Protein AF-A0A0Q6KJZ1-F1 (afdb_monomer_lite)

Sequence (69 aa):
MATFAAAARADGKKPDENGLEATEETDALPTASEAKAEAATKVLREGVLHRDEGADEAIDALPDRTRDS

pLDDT: mean 83.49, std 15.01, range [54.62, 98.19]

Foldseek 3Di:
DVQVVVCVVVVNDGDPVDDPPADPVRDDDDDDPVLVVVLVVQVVVCVVVVDHPCNVVSVVPDDDPPDDD

Structure (mmCIF, N/CA/C/O backbone):
data_AF-A0A0Q6KJZ1-F1
#
_entry.id   AF-A0A0Q6KJZ1-F1
#
loop_
_atom_site.group_PDB
_atom_site.id
_atom_site.type_symbol
_atom_site.label_atom_id
_atom_site.label_alt_id
_atom_site.label_comp_id
_atom_site.label_asym_id
_atom_site.label_entity_id
_atom_site.label_seq_id
_atom_site.pdbx_PDB_ins_code
_atom_site.Cartn_x
_atom_site.Cartn_y
_atom_site.Cartn_z
_atom_site.occupancy
_atom_site.B_iso_or_equiv
_atom_site.auth_seq_id
_atom_site.auth_comp_id
_atom_site.auth_asym_id
_atom_site.auth_atom_id
_atom_site.pdbx_PDB_model_num
ATOM 1 N N . MET A 1 1 ? 31.595 -0.523 -11.054 1.00 54.62 1 MET A N 1
ATOM 2 C CA . MET A 1 1 ? 31.942 0.859 -11.475 1.00 54.62 1 MET A CA 1
ATOM 3 C C . MET A 1 1 ? 31.965 1.085 -12.997 1.00 54.62 1 MET A C 1
ATOM 5 O O . MET A 1 1 ? 32.086 2.233 -13.403 1.00 54.62 1 MET A O 1
ATOM 9 N N . ALA A 1 2 ? 31.791 0.067 -13.854 1.00 62.47 2 ALA A N 1
ATOM 10 C CA . ALA A 1 2 ? 31.816 0.245 -15.317 1.00 62.47 2 ALA A CA 1
ATOM 11 C C . ALA A 1 2 ? 30.645 1.088 -15.876 1.00 62.47 2 ALA A C 1
ATOM 13 O O . ALA A 1 2 ? 30.835 1.878 -16.796 1.00 62.47 2 ALA A O 1
ATOM 14 N N . THR A 1 3 ? 29.459 0.988 -15.274 1.00 59.34 3 THR A N 1
ATOM 15 C CA . THR A 1 3 ? 28.226 1.667 -15.715 1.00 59.34 3 THR A CA 1
ATOM 16 C C . THR A 1 3 ? 28.287 3.191 -15.564 1.00 59.34 3 THR A C 1
ATOM 18 O O . THR A 1 3 ? 27.853 3.919 -16.452 1.00 59.34 3 THR A O 1
ATOM 21 N N . PHE A 1 4 ? 28.899 3.690 -14.485 1.00 60.31 4 PHE A N 1
ATOM 22 C CA . PHE A 1 4 ? 29.081 5.131 -14.261 1.00 60.31 4 PHE A CA 1
ATOM 23 C C . PHE A 1 4 ? 30.036 5.761 -15.284 1.00 60.31 4 PHE A C 1
ATOM 25 O O . PHE A 1 4 ? 29.766 6.842 -15.801 1.00 60.31 4 PHE A O 1
ATOM 32 N N . ALA A 1 5 ? 31.128 5.068 -15.623 1.00 60.97 5 ALA A N 1
ATOM 33 C CA . ALA A 1 5 ? 32.078 5.534 -16.631 1.00 60.97 5 ALA A CA 1
ATOM 34 C C . ALA A 1 5 ? 31.482 5.527 -18.053 1.00 60.97 5 ALA A C 1
ATOM 36 O O . ALA A 1 5 ? 31.857 6.363 -18.872 1.00 60.97 5 ALA A O 1
ATOM 37 N N . ALA A 1 6 ? 30.552 4.611 -18.345 1.00 61.47 6 ALA A N 1
ATOM 38 C CA . ALA A 1 6 ? 29.819 4.584 -19.609 1.00 61.47 6 ALA A CA 1
ATOM 39 C C . ALA A 1 6 ? 28.811 5.744 -19.720 1.00 61.47 6 ALA A C 1
ATOM 41 O O . ALA A 1 6 ? 28.805 6.434 -20.735 1.00 61.47 6 ALA A O 1
ATOM 42 N N . ALA A 1 7 ? 28.036 6.030 -18.666 1.00 60.38 7 ALA A N 1
ATOM 43 C CA . ALA A 1 7 ? 27.088 7.152 -18.646 1.00 60.38 7 ALA A CA 1
ATOM 44 C C . ALA A 1 7 ? 27.783 8.524 -18.773 1.00 60.38 7 ALA A C 1
ATOM 46 O O . ALA A 1 7 ? 27.293 9.415 -19.463 1.00 60.38 7 ALA A O 1
ATOM 47 N N . ALA A 1 8 ? 28.970 8.682 -18.174 1.00 64.25 8 ALA A N 1
ATOM 48 C CA . ALA A 1 8 ? 29.770 9.903 -18.307 1.00 64.25 8 ALA A CA 1
ATOM 49 C C . ALA A 1 8 ? 30.233 10.177 -19.753 1.00 64.25 8 ALA A C 1
ATOM 51 O O . ALA A 1 8 ? 30.467 11.327 -20.110 1.00 64.25 8 ALA A O 1
ATOM 52 N N . ARG A 1 9 ? 30.362 9.135 -20.587 1.00 66.62 9 ARG A N 1
ATOM 53 C CA . ARG A 1 9 ? 30.759 9.248 -22.003 1.00 66.62 9 ARG A CA 1
ATOM 54 C C . ARG A 1 9 ? 29.582 9.482 -22.954 1.00 66.62 9 ARG A C 1
ATOM 56 O O . ARG A 1 9 ? 29.819 9.804 -24.110 1.00 66.62 9 ARG A O 1
ATOM 63 N N . ALA A 1 10 ? 28.350 9.326 -22.478 1.00 65.44 10 ALA A N 1
ATOM 64 C CA . ALA A 1 10 ? 27.119 9.500 -23.246 1.00 65.44 10 ALA A CA 1
ATOM 65 C C . ALA A 1 10 ? 26.359 10.775 -22.826 1.00 65.44 10 ALA A C 1
ATOM 67 O O . ALA A 1 10 ? 25.137 10.758 -22.711 1.00 65.44 10 ALA A O 1
ATOM 68 N N . ASP A 1 11 ? 27.077 11.864 -22.523 1.00 67.75 11 ASP A N 1
ATOM 69 C CA . ASP A 1 11 ? 26.503 13.144 -22.063 1.00 67.75 11 ASP A CA 1
ATOM 70 C C . ASP A 1 11 ? 25.588 13.022 -20.827 1.00 67.75 11 ASP A C 1
ATOM 72 O O . ASP A 1 11 ? 24.589 13.725 -20.681 1.00 67.75 11 ASP A O 1
ATOM 76 N N . GLY A 1 12 ? 25.904 12.097 -19.915 1.00 65.88 12 GLY A N 1
ATOM 77 C CA . GLY A 1 12 ? 25.097 11.850 -18.716 1.00 65.88 12 GLY A CA 1
ATOM 78 C C . GLY A 1 12 ? 23.808 11.071 -18.987 1.00 65.88 12 GLY A C 1
ATOM 79 O O . GLY A 1 12 ? 23.024 10.844 -18.064 1.00 65.88 12 GLY A O 1
ATOM 80 N N .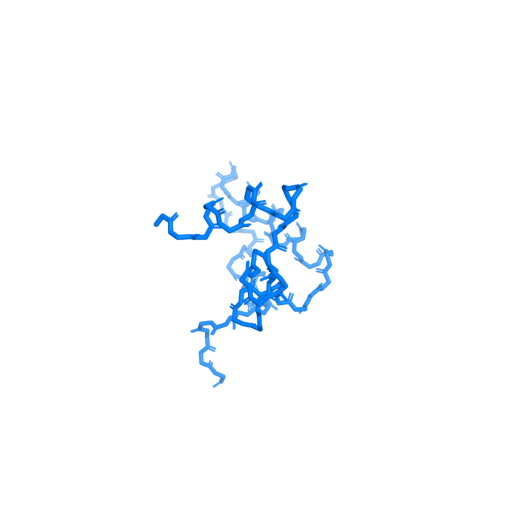 LYS A 1 13 ? 23.589 10.620 -20.227 1.00 67.31 13 LYS A N 1
ATOM 81 C CA . LYS A 1 13 ? 22.489 9.730 -20.579 1.00 67.31 13 LYS A CA 1
ATOM 82 C C . LYS A 1 13 ? 22.858 8.296 -20.208 1.00 67.31 13 LYS A C 1
ATOM 84 O O . LYS A 1 13 ? 23.937 7.789 -20.515 1.00 67.31 13 LYS A O 1
ATOM 89 N N . LYS A 1 14 ? 21.955 7.648 -19.482 1.00 65.50 14 LYS A N 1
ATOM 90 C CA . LYS A 1 14 ? 22.091 6.250 -19.075 1.00 65.50 14 LYS A CA 1
ATOM 91 C C . LYS A 1 14 ? 22.038 5.341 -20.325 1.00 65.50 14 LYS A C 1
ATOM 93 O O . LYS A 1 14 ? 21.244 5.636 -21.213 1.00 65.50 14 LYS A O 1
ATOM 98 N N . PRO A 1 15 ? 22.843 4.261 -20.397 1.00 67.62 15 PRO A N 1
ATOM 99 C CA . PRO A 1 15 ? 22.729 3.261 -21.461 1.00 67.62 15 PRO A CA 1
ATOM 100 C C . PRO A 1 15 ? 21.329 2.629 -21.512 1.00 67.62 15 PRO A C 1
ATOM 102 O O . PRO A 1 15 ? 20.808 2.254 -20.460 1.00 67.62 15 PRO A O 1
ATOM 105 N N . ASP A 1 16 ? 20.771 2.453 -22.714 1.00 67.44 16 ASP A N 1
ATOM 106 C CA . ASP A 1 16 ? 19.421 1.895 -22.935 1.00 67.44 16 ASP A CA 1
ATOM 107 C C . ASP A 1 16 ? 19.264 0.481 -22.341 1.00 67.44 16 ASP A C 1
ATOM 109 O O . ASP A 1 16 ? 18.229 0.130 -21.790 1.00 67.44 16 ASP A O 1
ATOM 113 N N . GLU A 1 17 ? 20.335 -0.314 -22.380 1.00 61.78 17 GLU A N 1
ATOM 114 C CA . GLU A 1 17 ? 20.361 -1.711 -21.925 1.00 61.78 17 GLU A CA 1
ATOM 115 C C . GLU A 1 17 ? 20.516 -1.864 -20.399 1.00 61.78 17 GLU A C 1
ATOM 117 O O . GLU A 1 17 ? 20.284 -2.937 -19.850 1.00 61.78 17 GLU A O 1
ATOM 122 N N . ASN A 1 18 ? 20.954 -0.814 -19.694 1.00 59.03 18 ASN A N 1
ATOM 123 C CA . ASN A 1 18 ? 21.237 -0.855 -18.254 1.00 59.03 18 ASN A CA 1
ATOM 124 C C . ASN A 1 18 ? 20.376 0.174 -17.526 1.00 59.03 18 ASN A C 1
ATOM 126 O O . ASN A 1 18 ? 20.827 1.237 -17.083 1.00 59.03 18 ASN A O 1
ATOM 130 N N . GLY A 1 19 ? 19.094 -0.172 -17.447 1.00 60.19 19 GLY A N 1
ATOM 131 C CA . GLY A 1 19 ? 18.009 0.669 -16.993 1.00 60.19 19 GLY A CA 1
ATOM 132 C C . GLY A 1 19 ? 17.634 0.546 -15.506 1.00 60.19 19 GLY A C 1
ATOM 133 O O . GLY A 1 19 ? 17.188 -0.509 -15.109 1.00 60.19 19 GLY A O 1
ATOM 134 N N . LEU A 1 20 ? 17.619 1.633 -14.713 1.00 68.31 20 LEU A N 1
ATOM 135 C CA . LEU A 1 20 ? 16.647 1.899 -13.619 1.00 68.31 20 LEU A CA 1
ATOM 136 C C . LEU A 1 20 ? 15.166 1.909 -14.085 1.00 68.31 20 LEU A C 1
ATOM 138 O O . LEU A 1 20 ? 14.328 2.537 -13.446 1.00 68.31 20 LEU A O 1
ATOM 142 N N . GLU A 1 21 ? 14.870 1.357 -15.259 1.00 77.62 21 GLU A N 1
ATOM 143 C CA . GLU A 1 21 ? 13.486 1.157 -15.681 1.00 77.62 21 GLU A CA 1
ATOM 144 C C . GLU A 1 21 ? 12.973 -0.092 -14.984 1.00 77.62 21 GLU A C 1
ATOM 146 O O . GLU A 1 21 ? 13.745 -1.013 -14.708 1.00 77.62 21 GLU A O 1
ATOM 151 N N . ALA A 1 22 ? 11.690 -0.091 -14.646 1.00 82.69 22 ALA A N 1
ATOM 152 C CA . ALA A 1 22 ? 11.112 -1.234 -13.980 1.00 82.69 22 ALA A CA 1
ATOM 153 C C . ALA A 1 22 ? 11.001 -2.401 -14.968 1.00 82.69 22 ALA A C 1
ATOM 155 O O . ALA A 1 22 ? 10.465 -2.261 -16.066 1.00 82.69 22 ALA A O 1
ATOM 156 N N . THR A 1 23 ? 11.544 -3.542 -14.570 1.00 84.44 23 THR A N 1
ATOM 157 C CA . THR A 1 23 ? 11.357 -4.832 -15.240 1.00 84.44 23 THR A CA 1
ATOM 158 C C . THR A 1 23 ? 10.040 -5.459 -14.791 1.00 84.44 23 THR A C 1
ATOM 160 O O . THR A 1 23 ? 9.477 -5.028 -13.791 1.00 84.44 23 THR A O 1
ATOM 163 N N . GLU A 1 24 ? 9.559 -6.519 -15.440 1.00 85.75 24 GLU A N 1
ATOM 164 C CA . GLU A 1 24 ? 8.325 -7.210 -15.018 1.00 85.75 24 GLU A CA 1
ATOM 165 C C . GLU A 1 24 ? 8.358 -7.648 -13.538 1.00 85.75 24 GLU A C 1
ATOM 167 O O . GLU A 1 24 ? 7.344 -7.598 -12.831 1.00 85.75 24 GLU A O 1
ATOM 172 N N . GLU A 1 25 ? 9.541 -8.011 -13.037 1.00 85.00 25 GLU A N 1
ATOM 173 C CA . GLU A 1 25 ? 9.770 -8.407 -11.647 1.00 85.00 25 GLU A CA 1
ATOM 174 C C . GLU A 1 25 ? 9.697 -7.228 -10.664 1.00 85.00 25 GLU A C 1
ATOM 176 O O . GLU A 1 25 ? 9.346 -7.413 -9.497 1.00 85.00 25 GLU A O 1
ATOM 181 N N . THR A 1 26 ? 10.029 -6.015 -11.116 1.00 84.69 26 THR A N 1
ATOM 182 C CA . THR A 1 26 ? 10.155 -4.812 -10.271 1.00 84.69 26 THR A CA 1
ATOM 183 C C . THR A 1 26 ? 9.081 -3.760 -10.530 1.00 84.69 26 THR A C 1
ATOM 185 O O . THR A 1 26 ? 8.929 -2.842 -9.724 1.00 84.69 26 THR A O 1
ATOM 188 N N . ASP A 1 27 ? 8.302 -3.906 -11.602 1.00 88.56 27 ASP A N 1
ATOM 189 C CA . ASP A 1 27 ? 7.224 -2.992 -11.964 1.00 88.56 27 ASP A CA 1
ATOM 190 C C . ASP A 1 27 ? 6.108 -3.015 -10.923 1.00 88.56 27 ASP A C 1
ATOM 192 O O . ASP A 1 27 ? 6.008 -3.926 -10.097 1.00 88.56 27 ASP A O 1
ATOM 196 N N . ALA A 1 28 ? 5.259 -2.000 -10.906 1.00 89.25 28 ALA A N 1
ATOM 197 C CA . ALA A 1 28 ? 4.117 -2.003 -10.013 1.00 89.25 28 ALA A CA 1
ATOM 198 C C . ALA A 1 28 ? 3.131 -3.110 -10.417 1.00 89.25 28 ALA A C 1
ATOM 200 O O . ALA A 1 28 ? 2.816 -3.283 -11.592 1.00 89.25 28 ALA A O 1
ATOM 201 N N . LEU A 1 29 ? 2.575 -3.822 -9.433 1.00 90.81 29 LEU A N 1
ATOM 202 C CA . LEU A 1 29 ? 1.426 -4.680 -9.704 1.00 90.81 29 LEU A CA 1
ATOM 203 C C . LEU A 1 29 ? 0.219 -3.820 -10.124 1.00 90.81 29 LEU A C 1
ATOM 205 O O . LEU A 1 29 ? -0.094 -2.842 -9.423 1.00 90.81 29 LEU A O 1
ATOM 209 N N . PRO A 1 30 ? -0.481 -4.178 -11.218 1.00 91.06 30 PRO A N 1
ATOM 210 C CA . PRO A 1 30 ? -1.695 -3.489 -11.632 1.00 91.06 30 PRO A CA 1
ATOM 211 C C . PRO A 1 30 ? -2.759 -3.561 -10.536 1.00 91.06 30 PRO A C 1
ATOM 213 O O . PRO A 1 30 ? -3.169 -4.642 -10.125 1.00 91.06 30 PRO A O 1
ATOM 216 N N . THR A 1 31 ? -3.214 -2.409 -10.052 1.00 92.31 31 THR A N 1
ATOM 217 C CA . THR A 1 31 ? -4.322 -2.317 -9.093 1.00 92.31 31 THR A CA 1
ATOM 218 C C . THR A 1 31 ? -4.909 -0.910 -9.088 1.00 92.31 31 THR A C 1
ATOM 220 O O . THR A 1 31 ? -4.235 0.047 -9.481 1.00 92.31 31 THR A O 1
ATOM 223 N N . ALA A 1 32 ? -6.155 -0.782 -8.638 1.00 94.88 32 ALA A N 1
ATOM 224 C CA . ALA A 1 32 ? -6.812 0.507 -8.476 1.00 94.88 32 ALA A CA 1
ATOM 225 C C . ALA A 1 32 ? -6.154 1.312 -7.344 1.00 94.88 32 ALA A C 1
ATOM 227 O O . ALA A 1 32 ? -5.888 0.792 -6.255 1.00 94.88 32 ALA A O 1
ATOM 228 N N . SER A 1 33 ? -5.909 2.601 -7.585 1.00 94.81 33 SER A N 1
ATOM 229 C CA . SER A 1 33 ? -5.333 3.508 -6.584 1.00 94.81 33 SER A CA 1
ATOM 230 C C . SER A 1 33 ? -6.225 3.630 -5.348 1.00 94.81 33 SER A C 1
ATOM 232 O O . SER A 1 33 ? -5.729 3.734 -4.228 1.00 94.81 33 SER A O 1
ATOM 234 N N . GLU A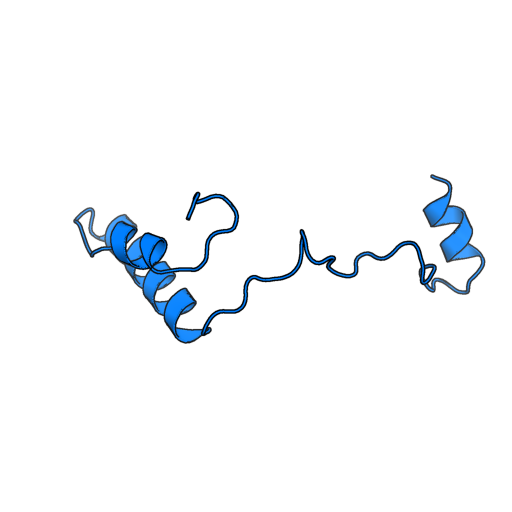 1 34 ? -7.539 3.559 -5.542 1.00 96.50 34 GLU A N 1
ATOM 235 C CA . GLU A 1 34 ? -8.552 3.607 -4.493 1.00 96.50 34 GLU A CA 1
ATOM 236 C C . GLU A 1 34 ? -8.434 2.410 -3.544 1.00 96.50 34 GLU A C 1
ATOM 238 O O . GLU A 1 34 ? -8.459 2.595 -2.329 1.00 96.50 34 GLU A O 1
ATOM 243 N N . ALA A 1 35 ? -8.211 1.203 -4.076 1.00 96.06 35 ALA A N 1
ATOM 244 C CA . ALA A 1 35 ? -8.042 -0.005 -3.267 1.00 96.06 35 ALA A CA 1
ATOM 245 C C . ALA A 1 35 ? -6.787 0.082 -2.379 1.00 96.06 35 ALA A C 1
ATOM 247 O O . ALA A 1 35 ? -6.826 -0.257 -1.196 1.00 96.06 35 ALA A O 1
ATOM 248 N N . LYS A 1 36 ? -5.682 0.620 -2.919 1.00 95.62 36 LYS A N 1
ATOM 249 C CA . LYS A 1 36 ? -4.459 0.899 -2.143 1.00 95.62 36 LYS A CA 1
ATOM 250 C C . LYS A 1 36 ? -4.712 1.911 -1.024 1.00 95.62 36 LYS A C 1
ATOM 252 O O . LYS A 1 36 ? -4.248 1.718 0.099 1.00 95.62 36 LYS A O 1
ATOM 257 N N . ALA A 1 37 ? -5.431 2.990 -1.328 1.00 97.75 37 ALA A N 1
ATOM 258 C CA . ALA A 1 37 ? -5.740 4.034 -0.356 1.00 97.75 37 ALA A CA 1
ATOM 259 C C . ALA A 1 37 ? -6.649 3.520 0.772 1.00 97.75 37 ALA A C 1
ATOM 261 O O . ALA A 1 37 ? -6.438 3.869 1.936 1.00 97.75 37 ALA A O 1
ATOM 262 N N . GLU A 1 38 ? -7.627 2.673 0.449 1.00 97.75 38 GLU A N 1
ATOM 263 C CA . GLU A 1 38 ? -8.514 2.053 1.434 1.00 97.75 38 GLU A CA 1
ATOM 264 C C . GLU A 1 38 ? -7.738 1.153 2.402 1.00 97.75 38 GLU A C 1
ATOM 266 O O . GLU A 1 38 ? -7.825 1.352 3.617 1.00 97.75 38 GLU A O 1
ATOM 271 N N . ALA A 1 39 ? -6.932 0.222 1.881 1.00 97.44 39 ALA A N 1
ATOM 272 C CA . ALA A 1 39 ? -6.124 -0.675 2.707 1.00 97.44 39 ALA A CA 1
ATOM 273 C C . ALA A 1 39 ? -5.162 0.110 3.615 1.00 97.44 39 ALA A C 1
ATOM 275 O O . ALA A 1 39 ? -5.128 -0.110 4.826 1.00 97.44 39 ALA A O 1
ATOM 276 N N . ALA A 1 40 ? -4.457 1.108 3.068 1.00 97.50 40 ALA A N 1
ATOM 277 C CA . ALA A 1 40 ? -3.576 1.972 3.854 1.00 97.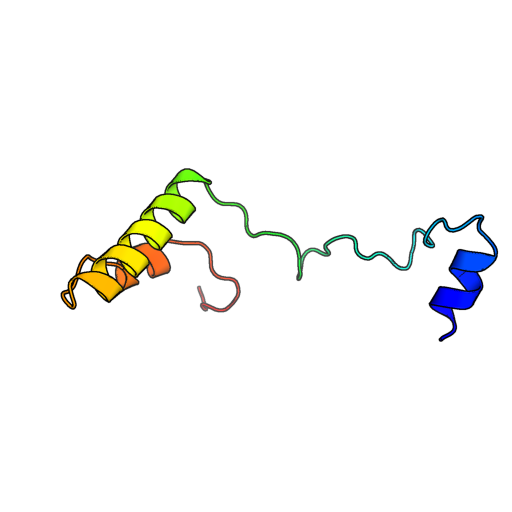50 40 ALA A CA 1
ATOM 278 C C . ALA A 1 40 ? -4.334 2.734 4.955 1.00 97.50 40 ALA A C 1
ATOM 280 O O . ALA A 1 40 ? -3.848 2.859 6.079 1.00 97.50 40 ALA A O 1
ATOM 281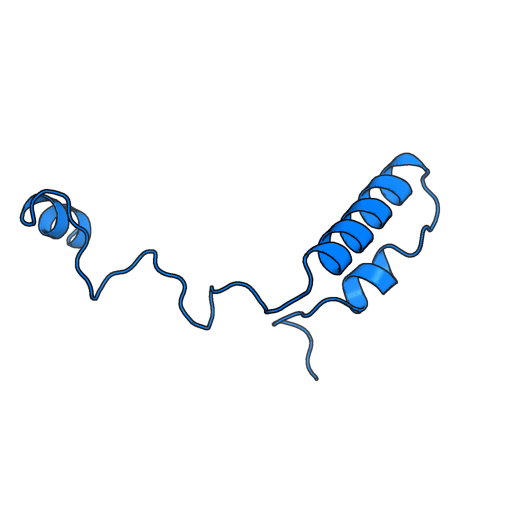 N N . THR A 1 41 ? -5.542 3.220 4.659 1.00 98.06 41 THR A N 1
ATOM 282 C CA . THR A 1 41 ? -6.378 3.918 5.644 1.00 98.06 41 THR A CA 1
ATOM 283 C C . THR A 1 41 ? -6.767 3.000 6.799 1.00 98.06 41 THR A C 1
ATOM 285 O O . THR A 1 41 ? -6.729 3.437 7.949 1.00 98.06 41 THR A O 1
ATOM 288 N N . LYS A 1 42 ? -7.119 1.740 6.515 1.00 98.00 42 LYS A N 1
ATOM 289 C CA . LYS A 1 42 ? -7.465 0.746 7.541 1.00 98.00 42 LYS A CA 1
ATOM 290 C C . LYS A 1 42 ? -6.272 0.419 8.435 1.00 98.00 42 LYS A C 1
ATOM 292 O O . LYS A 1 42 ? -6.400 0.553 9.646 1.00 98.00 42 LYS A O 1
ATOM 297 N N . VAL A 1 43 ? -5.097 0.151 7.856 1.00 98.19 43 VAL A N 1
ATOM 298 C CA . VAL A 1 43 ? -3.846 -0.084 8.610 1.00 98.19 43 VAL A CA 1
ATOM 299 C C . VAL A 1 43 ? -3.536 1.074 9.558 1.00 98.19 43 VAL A C 1
ATOM 301 O O . VAL A 1 43 ? -3.273 0.874 10.744 1.00 98.19 43 VAL A O 1
ATOM 304 N N . LEU A 1 44 ? -3.587 2.309 9.047 1.00 98.06 44 LEU A N 1
ATOM 305 C CA . LEU A 1 44 ? -3.308 3.495 9.856 1.00 98.06 44 LEU A CA 1
ATOM 306 C C . LEU A 1 44 ? -4.348 3.683 10.966 1.00 98.06 44 LEU A C 1
ATOM 308 O O . LEU A 1 44 ? -3.996 4.048 12.086 1.00 98.06 44 LEU A O 1
ATOM 312 N N . ARG A 1 45 ? -5.627 3.435 10.669 1.00 97.94 45 ARG A N 1
ATOM 313 C CA . ARG A 1 45 ? -6.719 3.558 11.637 1.00 97.94 45 ARG A CA 1
ATOM 314 C C . ARG A 1 45 ? -6.604 2.519 12.747 1.00 97.94 45 ARG A C 1
ATOM 316 O O . ARG A 1 45 ? -6.712 2.888 13.912 1.00 97.94 45 ARG A O 1
ATOM 323 N N . GLU A 1 46 ? -6.358 1.264 12.401 1.00 98.06 46 GLU A N 1
ATOM 324 C CA . GLU A 1 46 ? -6.178 0.168 13.352 1.00 98.06 46 GLU A CA 1
ATOM 325 C C . GLU A 1 46 ? -4.974 0.406 14.268 1.00 98.06 46 GLU A C 1
ATOM 327 O O . GLU A 1 46 ? -5.099 0.314 15.491 1.00 98.06 46 GLU A O 1
ATOM 332 N N . GLY A 1 47 ? -3.840 0.842 13.708 1.00 97.31 47 GLY A N 1
ATOM 333 C CA . GLY A 1 47 ? -2.657 1.200 14.493 1.00 97.31 47 GLY A CA 1
ATOM 334 C C . GLY A 1 47 ? -2.900 2.328 15.505 1.00 97.31 47 GLY A C 1
ATOM 335 O O . GLY A 1 47 ? -2.277 2.338 16.564 1.00 97.31 47 GLY A O 1
ATOM 336 N N . VAL A 1 48 ? -3.819 3.255 15.206 1.00 98.19 48 VAL A N 1
ATOM 337 C CA . VAL A 1 48 ? -4.209 4.361 16.102 1.00 98.19 48 VAL A CA 1
ATOM 338 C C . VAL A 1 48 ? -5.263 3.937 17.127 1.00 98.19 48 VAL A C 1
ATOM 340 O O . VAL A 1 48 ? -5.196 4.351 18.283 1.00 98.19 48 VAL A O 1
ATOM 343 N N . LEU A 1 49 ? -6.269 3.166 16.712 1.00 97.69 49 LEU A N 1
ATOM 344 C CA . LEU A 1 49 ? -7.400 2.789 17.564 1.00 97.69 49 LEU A CA 1
ATOM 345 C C . LEU A 1 49 ? -7.129 1.542 18.413 1.00 97.69 49 LEU A C 1
ATOM 347 O O . LEU A 1 49 ? -7.893 1.281 19.342 1.00 97.69 49 LEU A O 1
ATOM 351 N N . HIS A 1 50 ? -6.068 0.791 18.107 1.00 96.62 50 HIS A N 1
ATOM 352 C CA . HIS A 1 50 ? -5.716 -0.476 18.753 1.00 96.62 50 HIS A CA 1
ATOM 353 C C . HIS A 1 50 ? -6.876 -1.481 18.770 1.00 96.62 50 HIS A C 1
ATOM 355 O O . HIS A 1 50 ? -7.098 -2.188 19.755 1.00 96.62 50 HIS A O 1
ATOM 361 N N . ARG A 1 51 ? -7.638 -1.518 17.678 1.00 96.44 51 ARG A N 1
ATOM 362 C CA . ARG A 1 51 ? -8.728 -2.464 17.450 1.00 96.44 51 ARG A CA 1
ATOM 363 C C . ARG A 1 51 ? -8.790 -2.807 15.971 1.00 96.44 51 ARG A C 1
ATOM 365 O O . ARG A 1 51 ? -8.441 -1.964 15.149 1.00 96.44 51 ARG A O 1
ATOM 372 N N . ASP A 1 52 ? -9.306 -3.992 15.693 1.00 96.56 52 ASP A N 1
ATOM 373 C CA . ASP A 1 52 ? -9.520 -4.501 14.345 1.00 96.56 52 ASP A CA 1
ATOM 374 C C . ASP A 1 52 ? -10.411 -3.553 13.519 1.00 96.56 52 ASP A C 1
ATOM 376 O O . ASP A 1 52 ? -11.529 -3.208 13.924 1.00 96.56 52 ASP A O 1
ATOM 380 N N . GLU A 1 53 ? -9.886 -3.100 12.380 1.00 97.38 53 GLU A N 1
ATOM 381 C CA . GLU A 1 53 ? -10.604 -2.307 11.372 1.00 97.38 53 GLU A CA 1
ATOM 382 C C . GLU A 1 53 ? -10.592 -2.996 9.990 1.00 97.38 53 GLU A C 1
ATOM 384 O O . GLU A 1 53 ? -10.852 -2.359 8.960 1.00 97.38 53 GLU A O 1
ATOM 389 N N . GLY A 1 54 ? -10.300 -4.299 9.962 1.00 97.69 54 GLY A N 1
ATOM 390 C CA . GLY A 1 54 ? -10.211 -5.124 8.762 1.00 97.69 54 GLY A CA 1
ATOM 391 C C . GLY A 1 54 ? -9.001 -4.792 7.891 1.00 97.69 54 GLY A C 1
ATOM 392 O O . GLY A 1 54 ? -9.107 -4.771 6.657 1.00 97.69 54 GLY A O 1
ATOM 393 N N . ALA A 1 55 ? -7.884 -4.398 8.513 1.00 97.38 55 ALA A N 1
ATOM 394 C CA . ALA A 1 55 ? -6.663 -4.046 7.797 1.00 97.38 55 ALA A CA 1
ATOM 395 C C . ALA A 1 55 ? -6.077 -5.257 7.059 1.00 97.38 55 ALA A C 1
ATOM 397 O O . ALA A 1 55 ? -5.712 -5.128 5.888 1.00 97.38 55 ALA A O 1
ATOM 398 N N . ASP A 1 56 ? -6.056 -6.420 7.710 1.00 95.88 56 ASP A N 1
ATOM 399 C CA . ASP A 1 56 ? -5.506 -7.655 7.153 1.00 95.88 56 ASP A CA 1
ATOM 400 C C . ASP A 1 56 ? -6.307 -8.121 5.930 1.00 95.88 56 ASP A C 1
ATOM 402 O O . ASP A 1 56 ? -5.726 -8.341 4.870 1.00 95.88 56 ASP A O 1
ATOM 406 N N . GLU A 1 57 ? -7.643 -8.138 5.990 1.00 97.06 57 GLU A N 1
ATOM 407 C CA . GLU A 1 57 ? -8.484 -8.511 4.845 1.00 97.06 57 GLU A CA 1
ATOM 408 C C . GLU A 1 57 ? -8.337 -7.532 3.675 1.00 97.06 57 GLU A C 1
ATOM 410 O O . GLU A 1 57 ? -8.375 -7.925 2.506 1.00 97.06 57 GLU A O 1
ATOM 415 N N . ALA A 1 58 ? -8.172 -6.238 3.969 1.00 96.00 58 ALA A N 1
ATOM 416 C CA . ALA A 1 58 ? -7.961 -5.232 2.935 1.00 96.00 58 ALA A CA 1
ATOM 417 C C . ALA A 1 58 ? -6.594 -5.388 2.250 1.00 96.00 58 ALA A C 1
ATOM 419 O O . ALA A 1 58 ? -6.492 -5.148 1.047 1.00 96.00 58 ALA A O 1
ATOM 420 N N . ILE A 1 59 ? -5.560 -5.805 2.987 1.00 94.75 59 ILE A N 1
ATOM 421 C CA . ILE A 1 59 ? -4.245 -6.158 2.432 1.00 94.75 59 ILE A CA 1
ATOM 422 C C . ILE A 1 59 ? -4.331 -7.473 1.644 1.00 94.75 59 ILE A C 1
ATOM 424 O O . ILE A 1 59 ? -3.730 -7.600 0.574 1.00 94.75 59 ILE A O 1
ATOM 428 N N . ASP A 1 60 ? -5.086 -8.450 2.137 1.00 94.12 60 ASP A N 1
ATOM 429 C CA . ASP A 1 60 ? -5.289 -9.742 1.481 1.00 94.12 60 ASP A CA 1
ATOM 430 C C . ASP A 1 60 ? -6.000 -9.620 0.130 1.00 94.12 60 ASP A C 1
ATOM 432 O O . ASP A 1 60 ? -5.676 -10.344 -0.811 1.00 94.12 60 ASP A O 1
ATOM 436 N N . ALA A 1 61 ? -6.894 -8.642 -0.012 1.00 93.94 61 ALA A N 1
ATOM 437 C CA . ALA A 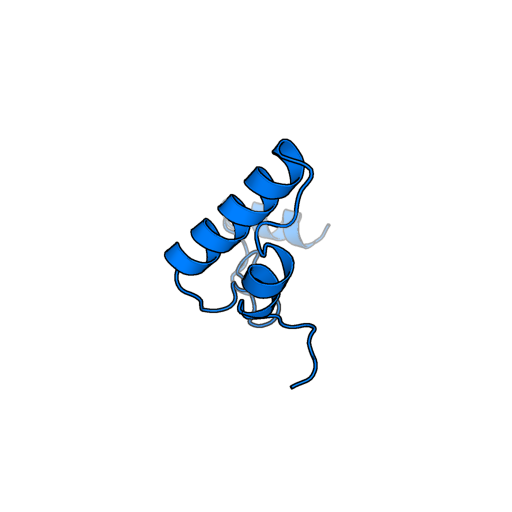1 61 ? -7.570 -8.350 -1.272 1.00 93.94 61 ALA A CA 1
ATOM 438 C C . ALA A 1 61 ? -6.675 -7.669 -2.330 1.00 93.94 61 ALA A C 1
ATOM 440 O O . ALA A 1 61 ? -7.056 -7.607 -3.503 1.00 93.94 61 ALA A O 1
ATOM 441 N N . LEU A 1 62 ? -5.511 -7.124 -1.948 1.00 94.50 62 LEU A N 1
ATOM 442 C CA . LEU A 1 62 ? -4.589 -6.500 -2.898 1.00 94.50 62 LEU A CA 1
ATOM 443 C C . LEU A 1 62 ? -3.747 -7.551 -3.640 1.00 94.50 62 LEU A C 1
ATOM 445 O O . LEU A 1 62 ? -3.399 -8.584 -3.067 1.00 94.50 62 LEU A O 1
ATOM 449 N N . PRO A 1 63 ? -3.356 -7.276 -4.901 1.00 93.12 63 PRO A N 1
ATOM 450 C CA . PRO A 1 63 ? -2.425 -8.134 -5.623 1.00 93.12 63 PRO A CA 1
ATOM 451 C C . PRO A 1 63 ? -1.096 -8.279 -4.878 1.00 93.12 63 PRO A C 1
ATOM 453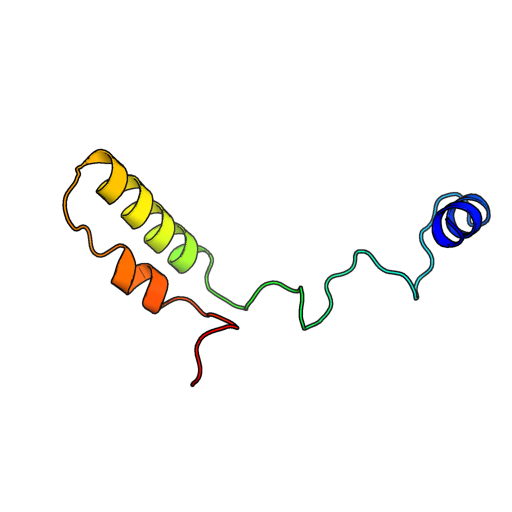 O O . PRO A 1 63 ? -0.519 -7.282 -4.438 1.00 93.12 63 PRO A O 1
ATOM 456 N N . ASP A 1 64 ? -0.585 -9.506 -4.811 1.00 90.00 64 ASP A N 1
ATOM 457 C CA . ASP A 1 64 ? 0.675 -9.849 -4.155 1.00 90.00 64 ASP A CA 1
ATOM 458 C C . ASP A 1 64 ? 1.464 -10.832 -5.036 1.00 90.00 64 ASP A C 1
ATOM 460 O O . ASP A 1 64 ? 0.922 -11.835 -5.492 1.00 90.00 64 ASP A O 1
ATOM 464 N N . ARG A 1 65 ? 2.748 -10.540 -5.291 1.00 81.25 65 ARG A N 1
ATOM 465 C CA . ARG A 1 65 ? 3.653 -11.413 -6.068 1.00 81.25 65 ARG A CA 1
ATOM 466 C C . ARG A 1 65 ? 4.115 -12.646 -5.288 1.00 81.25 65 ARG A C 1
ATOM 468 O O . ARG A 1 65 ? 4.715 -13.535 -5.880 1.00 81.25 65 ARG A O 1
ATOM 475 N N . THR A 1 66 ? 3.932 -12.652 -3.972 1.00 83.38 66 THR A N 1
ATOM 476 C CA . THR A 1 66 ? 4.511 -13.643 -3.053 1.00 83.38 66 THR A CA 1
ATOM 477 C C . THR A 1 66 ? 3.498 -14.651 -2.526 1.00 83.38 66 THR A C 1
ATOM 479 O O . THR A 1 66 ? 3.893 -15.643 -1.915 1.00 83.38 66 THR A O 1
ATOM 482 N N . ARG A 1 67 ? 2.204 -14.423 -2.773 1.00 77.75 67 ARG A N 1
ATOM 483 C CA . ARG A 1 67 ? 1.149 -15.384 -2.452 1.00 77.75 67 ARG A CA 1
ATOM 484 C C . ARG A 1 67 ? 1.045 -16.406 -3.582 1.00 77.75 67 ARG A C 1
ATOM 486 O O . ARG A 1 67 ? 0.834 -16.032 -4.735 1.00 77.75 67 ARG A O 1
ATOM 493 N N . ASP A 1 68 ? 1.199 -17.684 -3.241 1.00 60.31 68 ASP A N 1
ATOM 494 C CA . ASP A 1 68 ? 0.858 -18.782 -4.147 1.00 60.31 68 ASP A CA 1
ATOM 495 C C . ASP A 1 68 ? -0.647 -18.724 -4.461 1.00 60.31 68 ASP A C 1
ATOM 497 O O . ASP A 1 68 ? -1.461 -18.414 -3.588 1.00 60.31 68 ASP A O 1
ATOM 501 N N . SER A 1 69 ? -0.987 -18.959 -5.730 1.00 57.72 69 SER A N 1
ATOM 502 C CA . SER A 1 69 ? -2.359 -18.894 -6.265 1.00 57.72 69 SER A CA 1
ATOM 503 C C . SER A 1 69 ? -3.275 -19.969 -5.692 1.00 57.72 69 SER A C 1
ATOM 505 O O . SER A 1 69 ? -2.794 -21.112 -5.519 1.00 57.72 69 SER A O 1
#

Secondary structure (DSSP, 8-state):
-HHHHHHHHTTTPPPTTS-SSPPTTTSPPP--HHHHHHHHHHHHHHHHHTS--SHHHHHHTS--SSS--

Radius of gyration: 19.62 Å; chains: 1; bounding box: 43×32×42 Å